Protein AF-A0AAW2DMD0-F1 (afdb_monomer)

Foldseek 3Di:
DDDDDDDDPCPPPDPCLCCQFPVLADDDPPPPPPPPPPPDPPPPPDDDDPDDDLVVVVLFDPDDDLGRFQLVQLVVLQSVVQNVCCVVPVDRFAFDSLLCLAPLPPQANRRNYGHSVSSVVVCVVLQHTAGCVLPPDPSDHDHNDNVRGNPDGPD

Sequence (155 aa):
MGERVGVNKFVDLTTEEFLASYTRYKISTQRSSLNATRFRYEALSEEVPATMDWKEREAVTDVKQQGTRGACWAFSAVAAIEEIIQIKTGNLISLSEQQLVDCSLNGNIGCKGGSMYNAYAYIKQNKGLATEETYPNQEIDGTCDQQKGLLFQLR

pLDDT: mean 84.77, std 14.01, range [47.78, 97.12]

Solvent-accessible surface area (backbone atoms only — not comparable to full-atom values): 9312 Å² total; per-residue (Å²): 139,80,90,82,89,77,93,57,101,60,74,89,50,52,73,66,56,43,44,69,29,57,57,36,69,54,81,69,83,66,77,68,83,64,86,62,76,70,90,70,72,88,76,70,84,63,88,77,69,98,70,87,61,56,60,86,66,60,31,56,77,82,91,80,81,52,62,68,26,14,34,58,33,33,50,55,38,43,53,57,51,31,24,52,41,13,75,75,71,74,52,71,55,67,54,27,38,35,54,42,38,33,55,31,58,76,82,25,52,27,40,75,12,34,46,39,68,4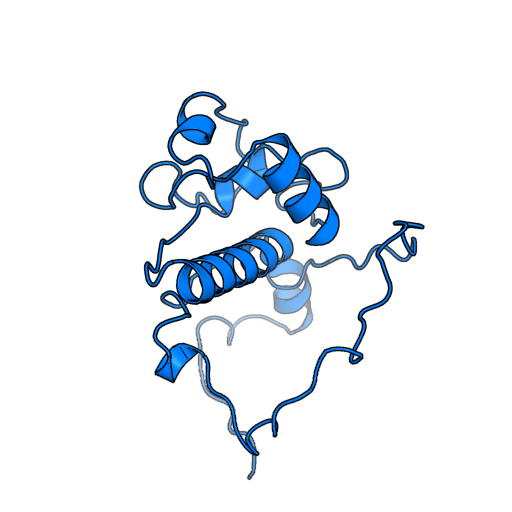1,43,52,53,38,32,62,74,62,38,32,53,18,35,29,88,73,36,56,75,74,63,62,74,61,76,60,58,67,79,52,41,63,76,33,63,71,124

Nearest PDB structures (foldseek):
  1s4v-assembly1_A  TM=9.901E-01  e=1.175E-11  Ricinus communis
  5i4h-assembly1_A  TM=9.808E-01  e=1.850E-11  Homo sapiens
  2fo5-assembly4_D  TM=9.925E-01  e=3.429E-10  Hordeum vulgare
  7pck-assembly2_B  TM=8.674E-01  e=1.382E-10  Homo sapiens
  2o6x-assembly1_A-2  TM=8.618E-01  e=1.792E-10  Fasciola hepatica

Organism: NCBI:txid425828

Secondary structure (DSSP, 8-state):
--------TTTTS-HHHHHHHH------SS----------GGG--SPPPS---STTTT--PPPP--TTSS-HHHHHHHHHHHHHHHHHHS----B-HHHHHHH-TTT--GGG---HHHHHHHHHHHTS--BTTTS---SS-----TTGGGS----

Structure (mmCIF, N/CA/C/O backbone):
data_AF-A0AAW2DMD0-F1
#
_entry.id   AF-A0AAW2DMD0-F1
#
loop_
_atom_site.group_PDB
_atom_site.id
_atom_site.type_symbol
_atom_site.label_atom_id
_atom_site.label_alt_id
_atom_site.label_comp_id
_atom_site.label_asym_id
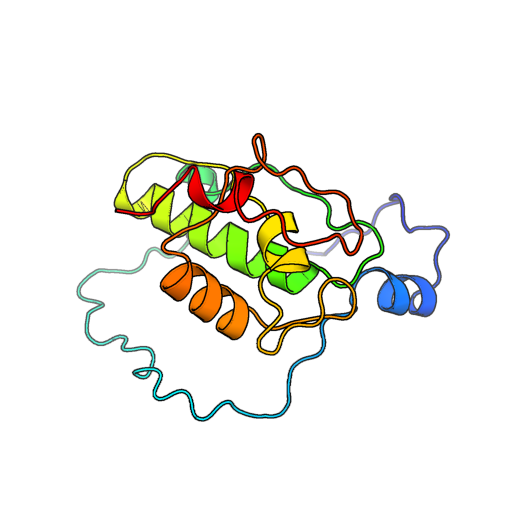_atom_site.label_entity_id
_atom_site.label_seq_id
_atom_site.pdbx_PDB_ins_code
_atom_site.Cartn_x
_atom_site.Cartn_y
_atom_site.Cartn_z
_atom_site.occupancy
_atom_site.B_iso_or_equiv
_atom_site.auth_seq_id
_atom_site.auth_comp_id
_atom_site.auth_asym_id
_atom_site.auth_atom_id
_atom_site.pdbx_PDB_model_num
ATOM 1 N N . MET A 1 1 ? -9.419 -30.536 -9.153 1.00 51.00 1 MET A N 1
ATOM 2 C CA . MET A 1 1 ? -9.546 -29.254 -9.878 1.00 51.00 1 MET A CA 1
ATOM 3 C C . MET A 1 1 ? -8.293 -29.080 -10.709 1.00 51.00 1 MET A C 1
ATOM 5 O O . MET A 1 1 ? -7.217 -29.271 -10.163 1.00 51.00 1 MET A O 1
ATOM 9 N N . GLY A 1 2 ? -8.431 -28.834 -12.010 1.00 75.81 2 GLY A N 1
ATOM 10 C CA . GLY A 1 2 ? -7.304 -28.493 -12.878 1.00 75.81 2 GLY A CA 1
ATOM 11 C C . GLY A 1 2 ? -7.256 -26.983 -13.066 1.00 75.81 2 GLY A C 1
ATOM 12 O O . GLY A 1 2 ? -8.306 -26.356 -13.212 1.00 75.81 2 GLY A O 1
ATOM 13 N N . GLU A 1 3 ? -6.061 -26.410 -13.036 1.00 86.31 3 GLU A N 1
ATOM 14 C CA . GLU A 1 3 ? -5.847 -25.003 -13.364 1.00 86.31 3 GLU A CA 1
ATOM 15 C C . GLU A 1 3 ? -6.083 -24.777 -14.867 1.00 86.31 3 GLU A C 1
ATOM 17 O O . GLU A 1 3 ? -5.819 -25.657 -15.692 1.00 86.31 3 GLU A O 1
ATOM 22 N N . ARG A 1 4 ? -6.617 -23.607 -15.235 1.00 87.06 4 ARG A N 1
ATOM 23 C CA . ARG A 1 4 ? -6.800 -23.186 -16.632 1.00 87.06 4 ARG A CA 1
ATOM 24 C C . ARG A 1 4 ? -6.015 -21.904 -16.867 1.00 87.06 4 ARG A C 1
ATOM 26 O O . ARG A 1 4 ? -6.125 -20.969 -16.081 1.00 87.06 4 ARG A O 1
ATOM 33 N N . VAL A 1 5 ? -5.267 -21.860 -17.963 1.00 90.00 5 VAL A N 1
ATOM 34 C CA . VAL A 1 5 ? -4.559 -20.659 -18.426 1.00 90.00 5 VAL A CA 1
ATOM 35 C C . VAL A 1 5 ? -5.397 -19.928 -19.474 1.00 90.00 5 VAL A C 1
ATOM 37 O O . VAL A 1 5 ? -6.192 -20.549 -20.181 1.00 90.00 5 VAL A O 1
ATOM 40 N N . GLY A 1 6 ? -5.239 -18.609 -19.573 1.00 91.38 6 GLY A N 1
ATOM 41 C CA . GLY A 1 6 ? -5.988 -17.773 -20.508 1.00 91.38 6 GLY A CA 1
ATOM 42 C C . GLY A 1 6 ? -5.168 -16.587 -21.001 1.00 91.38 6 GLY A C 1
ATOM 43 O O . GLY A 1 6 ? -4.211 -16.166 -20.349 1.00 91.38 6 GLY A O 1
ATOM 44 N N . VAL A 1 7 ? -5.558 -16.058 -22.162 1.00 95.00 7 VAL A N 1
ATOM 45 C CA . VAL A 1 7 ? -4.934 -14.877 -22.768 1.00 95.00 7 VAL A CA 1
ATOM 46 C C . VAL A 1 7 ? -5.194 -13.657 -21.880 1.00 95.00 7 VAL A C 1
ATOM 48 O O . VAL A 1 7 ? -6.334 -13.395 -21.502 1.00 95.00 7 VAL A O 1
ATOM 51 N N . ASN A 1 8 ? -4.143 -12.917 -21.537 1.00 92.94 8 ASN A N 1
ATOM 52 C CA . ASN A 1 8 ? -4.195 -11.719 -20.698 1.00 92.94 8 ASN A CA 1
ATOM 53 C C . ASN A 1 8 ? -3.179 -10.664 -21.184 1.00 92.94 8 ASN A C 1
ATOM 55 O O . ASN A 1 8 ? -2.538 -10.846 -22.212 1.00 92.94 8 ASN A O 1
ATOM 59 N N . LYS A 1 9 ? -3.019 -9.559 -20.447 1.00 92.06 9 LYS A N 1
ATOM 60 C CA . LYS A 1 9 ? -2.136 -8.436 -20.819 1.00 92.06 9 LYS A CA 1
ATOM 61 C C . LYS A 1 9 ? -0.624 -8.736 -20.813 1.00 92.06 9 LYS A C 1
ATOM 63 O O . LYS A 1 9 ? 0.151 -7.815 -21.018 1.00 92.06 9 LYS A O 1
ATOM 68 N N . PHE A 1 10 ? -0.219 -9.966 -20.506 1.00 93.06 10 PHE A N 1
ATOM 69 C CA . PHE A 1 10 ? 1.179 -10.395 -20.408 1.00 93.06 10 PHE A CA 1
ATOM 70 C C . PHE A 1 10 ? 1.552 -11.464 -21.446 1.00 93.06 10 PHE A C 1
ATOM 72 O O . PHE A 1 10 ? 2.627 -12.044 -21.358 1.00 93.06 10 PHE A O 1
ATOM 79 N N . VAL A 1 11 ? 0.658 -11.793 -22.386 1.00 93.25 11 VAL A N 1
ATOM 80 C CA . VAL A 1 11 ? 0.857 -12.905 -23.343 1.00 93.25 11 VAL A CA 1
ATOM 81 C C . VAL A 1 11 ? 1.961 -12.667 -24.364 1.00 93.25 11 VAL A C 1
ATOM 83 O O . VAL A 1 11 ? 2.405 -13.611 -25.011 1.00 93.25 11 VAL A O 1
ATOM 86 N N . ASP A 1 12 ? 2.361 -11.415 -24.536 1.00 93.81 12 ASP A N 1
ATOM 87 C CA . ASP A 1 12 ? 3.449 -10.975 -25.397 1.00 93.81 12 ASP A CA 1
ATOM 88 C C . ASP A 1 12 ? 4.802 -10.933 -24.675 1.00 93.81 12 ASP A C 1
ATOM 90 O O . ASP A 1 12 ? 5.821 -10.753 -25.336 1.00 93.81 12 ASP A O 1
ATOM 94 N N . LEU A 1 13 ? 4.825 -11.132 -23.353 1.00 92.56 13 LEU A N 1
ATOM 95 C CA . LEU A 1 13 ? 6.046 -11.129 -22.554 1.00 92.56 13 LEU A CA 1
ATOM 96 C C . LEU A 1 13 ? 6.626 -12.534 -22.428 1.00 92.56 13 LEU A C 1
ATOM 98 O O . LEU A 1 13 ? 5.908 -13.507 -22.174 1.00 92.56 13 LEU A O 1
ATOM 102 N N . THR A 1 14 ? 7.952 -12.638 -22.501 1.00 93.94 14 THR A N 1
ATOM 103 C CA . THR A 1 14 ? 8.627 -13.855 -22.042 1.00 93.94 14 THR A CA 1
ATOM 104 C C . THR A 1 14 ? 8.521 -13.982 -20.522 1.00 93.94 14 THR A C 1
ATOM 106 O O . THR A 1 14 ? 8.297 -13.009 -19.793 1.00 93.94 14 THR A O 1
ATOM 109 N N . THR A 1 15 ? 8.727 -15.195 -20.007 1.00 90.62 15 THR A N 1
ATOM 110 C CA . THR A 1 15 ? 8.788 -15.439 -18.559 1.00 90.62 15 THR A CA 1
ATOM 111 C C . THR A 1 15 ? 9.821 -14.532 -17.886 1.00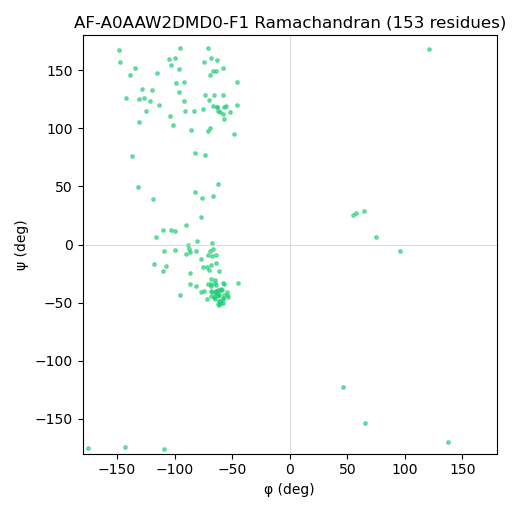 90.62 15 THR A C 1
ATOM 113 O O . THR A 1 15 ? 9.569 -13.982 -16.816 1.00 90.62 15 THR A O 1
ATOM 116 N N . GLU A 1 16 ? 10.977 -14.333 -18.517 1.00 89.94 16 GLU A N 1
ATOM 117 C CA . GLU A 1 16 ? 12.053 -13.485 -18.013 1.00 89.94 16 GLU A CA 1
ATOM 118 C C . GLU A 1 16 ? 11.635 -12.013 -17.960 1.00 89.94 16 GLU A C 1
ATOM 120 O O . GLU A 1 16 ? 11.861 -11.357 -16.943 1.00 89.94 16 GLU A O 1
ATOM 125 N N . GLU A 1 17 ? 10.992 -11.498 -19.011 1.00 89.75 17 GLU A N 1
ATOM 126 C CA . GLU A 1 17 ? 10.480 -10.123 -19.054 1.00 89.75 17 GLU A CA 1
ATOM 127 C C . GLU A 1 17 ? 9.411 -9.887 -17.985 1.00 89.75 17 GLU A C 1
ATOM 129 O O . GLU A 1 17 ? 9.440 -8.865 -17.284 1.00 89.75 17 GLU A O 1
ATOM 134 N N . PHE A 1 18 ? 8.507 -10.855 -17.812 1.00 90.25 18 PHE A N 1
ATOM 135 C CA . PHE A 1 18 ? 7.465 -10.806 -16.796 1.00 90.25 18 PHE A CA 1
ATOM 136 C C . PHE A 1 18 ? 8.061 -10.782 -15.386 1.00 90.25 18 PHE A C 1
ATOM 138 O O . PHE A 1 18 ? 7.749 -9.888 -14.596 1.00 90.25 18 PHE A O 1
ATOM 145 N N . LEU A 1 19 ? 8.967 -11.712 -15.071 1.00 86.62 19 LEU A N 1
ATOM 146 C CA . LEU A 1 19 ? 9.600 -11.784 -13.753 1.00 86.62 19 LEU A CA 1
ATOM 147 C C . LEU A 1 19 ? 10.447 -10.538 -13.464 1.00 86.62 19 LEU A C 1
ATOM 149 O O . LEU A 1 19 ? 10.398 -9.970 -12.367 1.00 86.62 19 LEU A O 1
ATOM 153 N N . ALA A 1 20 ? 11.196 -10.065 -14.463 1.00 82.31 20 ALA A N 1
ATOM 154 C CA . ALA A 1 20 ? 12.025 -8.876 -14.334 1.00 82.31 20 ALA A CA 1
ATOM 155 C C . ALA A 1 20 ? 11.194 -7.611 -14.106 1.00 82.31 20 ALA A C 1
ATOM 157 O O . ALA A 1 20 ? 11.681 -6.705 -13.429 1.00 82.31 20 ALA A O 1
ATOM 158 N N . SER A 1 21 ? 9.969 -7.542 -14.637 1.00 81.69 21 SER A N 1
ATOM 159 C CA . SER A 1 21 ? 9.123 -6.346 -14.588 1.00 81.69 21 SER A CA 1
ATOM 160 C C . SER A 1 21 ? 8.126 -6.353 -13.430 1.00 81.69 21 SER A C 1
ATOM 162 O O . SER A 1 21 ? 8.011 -5.348 -12.732 1.00 81.69 21 SER A O 1
ATOM 164 N N . TYR A 1 22 ? 7.461 -7.477 -13.165 1.00 84.25 22 TYR A N 1
ATOM 165 C CA . TYR A 1 22 ? 6.299 -7.543 -12.271 1.00 84.25 22 TYR A CA 1
ATOM 166 C C . TYR A 1 22 ? 6.574 -8.225 -10.923 1.00 84.25 22 TYR A C 1
ATOM 168 O O . TYR A 1 22 ? 5.846 -7.979 -9.964 1.00 84.25 22 TYR A O 1
ATOM 176 N N . THR A 1 23 ? 7.650 -9.013 -10.785 1.00 78.88 23 THR A N 1
ATOM 177 C CA . THR A 1 23 ? 7.906 -9.822 -9.573 1.00 78.88 23 THR A CA 1
ATOM 178 C C . THR A 1 23 ? 9.212 -9.458 -8.858 1.00 78.88 23 THR A C 1
ATOM 180 O O . THR A 1 23 ? 9.923 -10.324 -8.351 1.00 78.88 23 THR A O 1
ATOM 183 N N . ARG A 1 24 ? 9.558 -8.166 -8.783 1.00 69.88 24 ARG A N 1
ATOM 184 C CA . ARG A 1 24 ? 10.849 -7.687 -8.233 1.00 69.88 24 ARG A CA 1
ATOM 185 C C . ARG A 1 24 ? 10.950 -7.701 -6.695 1.00 69.88 24 ARG A C 1
ATOM 187 O O . ARG A 1 24 ? 11.738 -6.941 -6.128 1.00 69.88 24 ARG A O 1
ATOM 194 N N . TYR A 1 25 ? 10.168 -8.529 -6.004 1.00 67.62 25 TYR A N 1
ATOM 195 C CA . TYR A 1 25 ? 10.285 -8.680 -4.554 1.00 67.62 25 TYR A CA 1
ATOM 196 C C . TYR A 1 25 ? 11.625 -9.333 -4.209 1.00 67.62 25 TYR A C 1
ATOM 198 O O . TYR A 1 25 ? 11.904 -10.461 -4.610 1.00 67.62 25 TYR A O 1
ATOM 206 N N . LYS A 1 26 ? 12.466 -8.631 -3.449 1.00 63.16 26 LYS A N 1
ATOM 207 C CA . LYS A 1 26 ? 13.712 -9.189 -2.925 1.00 63.16 26 LYS A CA 1
ATOM 208 C C . LYS A 1 26 ? 13.492 -9.553 -1.466 1.00 63.16 26 LYS A C 1
ATOM 210 O O . LYS A 1 26 ? 13.498 -8.674 -0.608 1.00 63.16 26 LYS A O 1
ATOM 215 N N . ILE A 1 27 ? 13.319 -10.847 -1.190 1.00 59.12 27 ILE A N 1
ATOM 216 C CA . ILE A 1 27 ? 13.380 -11.366 0.179 1.00 59.12 27 ILE A CA 1
ATOM 217 C C . ILE A 1 27 ? 14.755 -10.998 0.732 1.00 59.12 27 ILE A C 1
ATOM 219 O O . ILE A 1 27 ? 15.780 -11.504 0.271 1.00 59.12 27 ILE A O 1
ATOM 223 N N . SER A 1 28 ? 14.782 -10.101 1.715 1.00 56.34 28 SER A N 1
ATOM 224 C CA . SER A 1 28 ? 15.979 -9.888 2.516 1.00 56.34 28 SER A CA 1
ATOM 225 C C . SER A 1 28 ? 16.308 -11.204 3.221 1.00 56.34 28 SER A C 1
ATOM 227 O O . SER A 1 28 ? 15.550 -11.674 4.066 1.00 56.34 28 SER A O 1
ATOM 229 N N . THR A 1 29 ? 17.440 -11.817 2.872 1.00 51.50 29 THR A N 1
ATOM 230 C CA . THR A 1 29 ? 17.980 -12.995 3.573 1.00 51.50 29 THR A CA 1
ATOM 231 C C . THR A 1 29 ? 18.453 -12.658 4.984 1.00 51.50 29 THR A C 1
ATOM 233 O O . THR A 1 29 ? 18.727 -13.561 5.778 1.00 51.50 29 THR A O 1
ATOM 236 N N . GLN A 1 30 ? 18.511 -11.370 5.336 1.00 51.69 30 GLN A N 1
ATOM 237 C CA . GLN A 1 30 ? 18.641 -10.973 6.722 1.00 51.69 30 GLN A CA 1
ATOM 238 C C . GLN A 1 30 ? 17.311 -11.275 7.402 1.00 51.69 30 GLN A C 1
ATOM 240 O O . GLN A 1 30 ? 16.371 -10.482 7.338 1.00 51.69 30 GLN A O 1
ATOM 245 N N . ARG A 1 31 ? 17.247 -12.434 8.073 1.00 48.94 31 ARG A N 1
ATOM 246 C CA . ARG A 1 31 ? 16.370 -12.626 9.229 1.00 48.94 31 ARG A CA 1
ATOM 247 C C . ARG A 1 31 ? 16.611 -11.428 10.127 1.00 48.94 31 ARG A C 1
ATOM 249 O O . ARG A 1 31 ? 17.573 -11.404 10.891 1.00 48.94 31 ARG A O 1
ATOM 256 N N . SER A 1 32 ? 15.776 -10.409 9.988 1.00 51.56 32 SER A N 1
ATOM 257 C CA . SER A 1 32 ? 15.781 -9.303 10.911 1.00 51.56 32 SER A CA 1
ATOM 258 C C . SER A 1 32 ? 15.548 -9.943 12.269 1.00 51.56 32 SER A C 1
ATOM 260 O O . SER A 1 32 ? 14.519 -10.594 12.473 1.00 51.56 32 SER A O 1
ATOM 262 N N . SER A 1 33 ? 16.505 -9.794 13.178 1.00 52.41 33 SER A N 1
ATOM 263 C CA . SER A 1 33 ? 16.358 -10.101 14.597 1.00 52.41 33 SER A CA 1
ATOM 264 C C . SER A 1 33 ? 15.362 -9.133 15.243 1.00 52.41 33 SER A C 1
ATOM 266 O O . SER A 1 33 ? 15.603 -8.593 16.321 1.00 52.41 33 SER A O 1
ATOM 268 N N . LEU A 1 34 ? 14.255 -8.846 14.554 1.00 55.09 34 LEU A N 1
ATOM 269 C CA . LEU A 1 34 ? 13.092 -8.257 15.161 1.00 55.09 34 LEU A CA 1
ATOM 270 C C . LEU A 1 34 ? 12.757 -9.218 16.289 1.00 55.09 34 LEU A C 1
ATOM 272 O O . LEU A 1 34 ? 12.498 -10.399 16.048 1.00 55.09 34 LEU A O 1
ATOM 276 N N . ASN A 1 35 ? 12.784 -8.706 17.515 1.00 55.53 35 ASN A N 1
ATOM 277 C CA . ASN A 1 35 ? 12.125 -9.300 18.671 1.00 55.53 35 ASN A CA 1
ATOM 278 C C . ASN A 1 35 ? 10.603 -9.321 18.420 1.00 55.53 35 ASN A C 1
ATOM 280 O O . ASN A 1 35 ? 9.818 -8.801 19.206 1.00 55.53 35 ASN A O 1
ATOM 284 N N . ALA A 1 36 ? 10.179 -9.857 17.275 1.00 59.09 36 ALA A N 1
ATOM 285 C CA . ALA A 1 36 ? 8.815 -10.206 17.002 1.00 59.09 36 ALA A CA 1
ATOM 286 C C . ALA A 1 36 ? 8.493 -11.277 18.031 1.00 59.09 36 ALA A C 1
ATOM 288 O O . ALA A 1 36 ? 9.101 -12.353 18.050 1.00 59.09 36 ALA A O 1
ATOM 289 N N . THR A 1 37 ? 7.568 -10.958 18.931 1.00 62.75 37 THR A N 1
ATOM 290 C CA . THR A 1 37 ? 6.879 -11.985 19.698 1.00 62.75 37 THR A CA 1
ATOM 291 C C . THR A 1 37 ? 6.479 -13.060 18.702 1.00 62.75 37 THR A C 1
ATOM 293 O O . THR A 1 37 ? 5.805 -12.749 17.717 1.00 62.75 37 THR A O 1
ATOM 296 N N . ARG A 1 38 ? 6.972 -14.292 18.900 1.00 66.00 38 ARG A N 1
ATOM 297 C CA . ARG A 1 38 ? 6.585 -15.425 18.053 1.00 66.00 38 ARG A CA 1
ATOM 298 C C . ARG A 1 38 ? 5.071 -15.390 17.891 1.00 66.00 38 ARG A C 1
ATOM 300 O O . ARG A 1 38 ? 4.371 -15.086 18.855 1.00 66.00 38 ARG A O 1
ATOM 307 N N . PHE A 1 39 ? 4.594 -15.674 16.685 1.00 68.56 39 PHE A N 1
ATOM 308 C CA . PHE A 1 39 ? 3.172 -15.873 16.459 1.00 68.56 39 PHE A CA 1
ATOM 309 C C . PHE A 1 39 ? 2.678 -16.915 17.473 1.00 68.56 39 PHE A C 1
ATOM 311 O O . PHE A 1 39 ? 3.177 -18.042 17.494 1.00 68.56 39 PHE A O 1
ATOM 318 N N . ARG A 1 40 ? 1.805 -16.497 18.393 1.00 61.81 40 ARG A N 1
ATOM 319 C CA . ARG A 1 40 ? 1.323 -17.326 19.499 1.00 61.81 40 ARG A CA 1
ATOM 320 C C . ARG A 1 40 ? -0.086 -17.779 19.158 1.00 61.81 40 ARG A C 1
ATOM 322 O O . ARG A 1 40 ? -1.018 -16.986 19.194 1.00 61.81 40 ARG A O 1
ATOM 329 N N . TYR A 1 41 ? -0.224 -19.073 18.886 1.00 63.69 41 TYR A N 1
ATOM 330 C CA . TYR A 1 41 ? -1.512 -19.770 18.784 1.00 63.69 41 TYR A CA 1
ATOM 331 C C . TYR A 1 41 ? -2.258 -19.853 20.129 1.00 63.69 41 TYR A C 1
ATOM 333 O O . TYR A 1 41 ? -3.371 -20.357 20.190 1.00 63.69 41 TYR A O 1
ATOM 341 N N . GLU A 1 42 ? -1.646 -19.371 21.214 1.00 58.59 42 GLU A N 1
ATOM 342 C CA . GLU A 1 42 ? -2.067 -19.559 22.610 1.00 58.59 42 GLU A CA 1
ATOM 343 C C . GLU A 1 42 ? -3.428 -18.922 22.955 1.00 58.59 42 GLU A C 1
ATOM 345 O O . GLU A 1 42 ? -3.961 -19.196 24.025 1.00 58.59 42 GLU A O 1
ATOM 350 N N . ALA A 1 43 ? -4.005 -18.119 22.055 1.00 58.94 43 ALA A N 1
ATOM 351 C CA . ALA A 1 43 ? -5.343 -17.536 22.188 1.00 58.94 43 ALA A CA 1
ATOM 352 C C . ALA A 1 43 ? -6.384 -18.126 21.212 1.00 58.94 43 ALA A C 1
ATOM 354 O O . ALA A 1 43 ? -7.469 -17.566 21.077 1.00 58.94 43 ALA A O 1
ATOM 355 N N . LEU A 1 44 ? -6.090 -19.240 20.528 1.00 64.56 44 LEU A N 1
ATOM 356 C CA . LEU A 1 44 ? -7.103 -19.997 19.784 1.00 64.56 44 LEU A CA 1
ATOM 357 C C . LEU A 1 44 ? -8.004 -20.750 20.774 1.00 64.56 44 LEU A C 1
ATOM 359 O O . LEU A 1 44 ? -7.838 -21.946 20.999 1.00 64.56 44 LEU A O 1
ATOM 363 N N . SER A 1 45 ? -8.932 -20.038 21.410 1.00 61.22 45 SER A N 1
ATOM 364 C CA . SER A 1 45 ? -9.993 -20.650 22.220 1.00 61.22 45 SER A CA 1
ATOM 365 C C . SER A 1 45 ? -11.218 -21.043 21.394 1.00 61.22 45 SER A C 1
ATOM 367 O O . SER A 1 45 ? -12.139 -21.643 21.938 1.00 61.22 45 SER A O 1
ATOM 369 N N . GLU A 1 46 ? -11.247 -20.687 20.108 1.00 69.94 46 GLU A N 1
ATOM 370 C CA . GLU A 1 46 ? -12.394 -20.881 19.221 1.00 69.94 46 GLU A CA 1
ATOM 371 C C . GLU A 1 46 ? -12.081 -21.852 18.081 1.00 69.94 46 GLU A C 1
ATOM 373 O O . GLU A 1 46 ? -10.952 -21.923 17.584 1.00 69.94 46 GLU A O 1
ATOM 378 N N . GLU A 1 47 ? -13.103 -22.600 17.663 1.00 81.00 47 GLU A N 1
ATOM 379 C CA . GLU A 1 47 ? -13.036 -23.467 16.492 1.00 81.00 47 GLU A CA 1
ATOM 380 C C . GLU A 1 47 ? -12.802 -22.621 15.234 1.00 81.00 47 GLU A C 1
ATOM 382 O O . GLU A 1 47 ? -13.607 -21.764 14.867 1.00 81.00 47 GLU A O 1
ATOM 387 N N . VAL A 1 48 ? -11.678 -22.863 14.560 1.00 83.56 48 VAL A N 1
ATOM 388 C CA . VAL A 1 48 ? -11.375 -22.229 13.275 1.00 83.56 48 VAL A CA 1
ATOM 389 C C . VAL A 1 48 ? -12.269 -22.871 12.209 1.00 83.56 48 VAL A C 1
ATOM 391 O O . VAL A 1 48 ? -12.287 -24.101 12.102 1.00 83.56 48 VAL A O 1
ATOM 394 N N . PRO A 1 49 ? -13.002 -22.085 11.402 1.00 87.94 49 PRO A N 1
ATOM 395 C CA . PRO A 1 49 ? -13.870 -22.646 10.378 1.00 87.94 49 PRO A CA 1
ATOM 396 C C . PRO A 1 49 ? -13.053 -23.402 9.324 1.00 87.94 49 PRO A C 1
ATOM 398 O O . PRO A 1 49 ? -11.923 -23.034 9.004 1.00 87.94 49 PRO A O 1
ATOM 401 N N . ALA A 1 50 ? -13.656 -24.437 8.735 1.00 91.00 50 ALA A N 1
ATOM 402 C CA . ALA A 1 50 ? -13.021 -25.237 7.685 1.00 91.00 50 ALA A CA 1
ATOM 403 C C . ALA A 1 50 ? -12.670 -24.417 6.425 1.00 91.00 50 ALA A C 1
ATOM 405 O O . ALA A 1 50 ? -11.787 -24.802 5.660 1.00 91.00 50 ALA A O 1
ATOM 406 N N . THR A 1 51 ? -13.358 -23.293 6.213 1.00 93.12 51 THR A N 1
ATOM 407 C CA . THR A 1 51 ? -13.140 -22.360 5.105 1.00 93.12 51 THR A CA 1
ATOM 408 C C . THR A 1 51 ? -13.231 -20.920 5.598 1.00 93.12 51 THR A C 1
ATOM 410 O O . THR A 1 51 ? -14.044 -20.608 6.468 1.00 93.12 51 THR A O 1
ATOM 413 N N . MET A 1 52 ? -12.429 -20.034 5.012 1.00 90.94 52 MET A N 1
ATOM 414 C CA . MET A 1 52 ? -12.450 -18.599 5.290 1.00 90.94 52 MET A CA 1
ATOM 415 C C . MET A 1 52 ? -12.221 -17.824 3.991 1.00 90.94 52 MET A C 1
ATOM 417 O O . MET A 1 52 ? -11.215 -18.054 3.322 1.00 90.94 52 MET A O 1
ATOM 421 N N . ASP A 1 53 ? -13.120 -16.895 3.666 1.00 93.88 53 ASP A N 1
ATOM 422 C CA . ASP A 1 53 ? -12.921 -15.874 2.633 1.00 93.88 53 ASP A CA 1
ATOM 423 C C . ASP A 1 53 ? -13.151 -14.490 3.259 1.00 93.88 53 ASP A C 1
ATOM 425 O O . ASP A 1 53 ? -14.250 -14.163 3.710 1.00 93.88 53 ASP A O 1
ATOM 429 N N . TRP A 1 54 ? -12.100 -13.672 3.325 1.00 93.62 54 TRP A N 1
ATOM 430 C CA . TRP A 1 54 ? -12.177 -12.318 3.880 1.00 93.62 54 TRP A CA 1
ATOM 431 C C . TRP A 1 54 ? -12.931 -11.339 2.975 1.00 93.62 54 TRP A C 1
ATOM 433 O O . TRP A 1 54 ? -13.438 -10.331 3.467 1.00 93.62 54 TRP A O 1
ATOM 443 N N . LYS A 1 55 ? -13.084 -11.643 1.678 1.00 93.12 55 LYS A N 1
ATOM 444 C CA . LYS A 1 55 ? -13.924 -10.844 0.773 1.00 93.12 55 LYS A CA 1
ATOM 445 C C . LYS A 1 55 ? -15.398 -10.974 1.132 1.00 93.12 55 LYS A C 1
ATOM 447 O O . LYS A 1 55 ? -16.104 -9.975 1.141 1.00 93.12 55 LYS A O 1
ATOM 452 N N . GLU A 1 56 ? -15.851 -12.181 1.485 1.00 93.44 56 GLU A N 1
ATOM 453 C CA . GLU A 1 56 ? -17.226 -12.416 1.962 1.00 93.44 56 GLU A CA 1
ATOM 454 C C . GLU A 1 56 ? -17.512 -11.699 3.292 1.00 93.44 56 GLU A C 1
ATOM 456 O O . GLU A 1 56 ? -18.665 -11.522 3.672 1.00 93.44 56 GLU A O 1
ATOM 461 N N . ARG A 1 57 ? -16.457 -11.261 3.990 1.00 91.31 57 ARG A N 1
ATOM 462 C CA . ARG A 1 57 ? -16.515 -10.459 5.217 1.00 91.31 57 ARG A CA 1
ATOM 463 C C . ARG A 1 57 ? -16.289 -8.964 4.978 1.00 91.31 57 ARG A C 1
ATOM 465 O O . ARG A 1 57 ? -16.059 -8.236 5.941 1.00 91.31 57 ARG A O 1
ATOM 472 N N . GLU A 1 58 ? -16.311 -8.521 3.721 1.00 93.19 58 GLU A N 1
ATOM 473 C CA . GLU A 1 58 ? -16.126 -7.118 3.323 1.00 93.19 58 GLU A CA 1
ATOM 474 C C . GLU A 1 58 ? -14.792 -6.516 3.812 1.00 93.19 58 GLU A C 1
ATOM 476 O O . GLU A 1 58 ? -14.685 -5.313 4.025 1.00 93.19 58 GLU A O 1
ATOM 481 N N . ALA A 1 59 ? -13.763 -7.352 4.008 1.00 94.31 59 ALA A N 1
ATOM 482 C CA . ALA A 1 59 ? -12.459 -6.951 4.553 1.00 94.31 59 ALA A CA 1
ATOM 483 C C . ALA A 1 59 ? -11.355 -6.824 3.503 1.00 94.31 59 ALA A C 1
ATOM 485 O O . ALA A 1 59 ? -10.181 -6.716 3.843 1.00 94.31 59 ALA A O 1
ATOM 486 N N . VAL A 1 60 ? -11.723 -6.824 2.225 1.00 95.69 60 VAL A N 1
ATOM 487 C CA . VAL A 1 60 ? -10.783 -6.770 1.107 1.00 95.69 60 VAL A CA 1
ATOM 488 C C . VAL A 1 60 ? -11.241 -5.685 0.144 1.00 95.69 60 VAL A C 1
ATOM 490 O O . VAL A 1 60 ? -12.390 -5.691 -0.295 1.00 95.69 60 VAL A O 1
ATOM 493 N N . THR A 1 61 ? -10.343 -4.752 -0.162 1.00 94.94 61 THR A N 1
ATOM 494 C CA . THR A 1 61 ? -10.555 -3.698 -1.160 1.00 94.94 61 THR A CA 1
ATOM 495 C C . THR A 1 61 ? -10.547 -4.263 -2.583 1.00 94.94 61 THR A C 1
ATOM 497 O O . THR A 1 61 ? -10.192 -5.422 -2.820 1.00 94.94 61 THR A O 1
ATOM 500 N N . ASP A 1 62 ? -10.953 -3.446 -3.556 1.00 95.12 62 ASP A N 1
ATOM 501 C CA . ASP A 1 62 ? -10.873 -3.822 -4.966 1.00 95.12 62 ASP A CA 1
ATOM 502 C C . ASP A 1 62 ? -9.434 -4.153 -5.391 1.00 95.12 62 ASP A C 1
ATOM 504 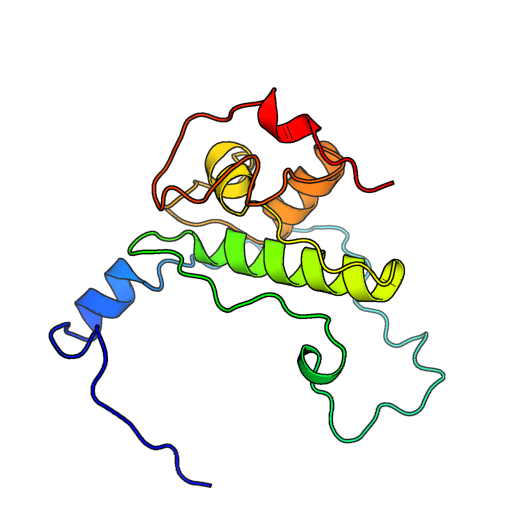O O . ASP A 1 62 ? -8.452 -3.628 -4.864 1.00 95.12 62 ASP A O 1
ATOM 508 N N . VAL A 1 63 ? -9.300 -5.020 -6.398 1.00 94.75 63 VAL A N 1
ATOM 509 C CA . VAL A 1 63 ? -7.988 -5.419 -6.924 1.00 94.75 63 VAL A CA 1
ATOM 510 C C . VAL A 1 63 ? -7.263 -4.208 -7.518 1.00 94.75 63 VAL A C 1
ATOM 512 O O . VAL A 1 63 ? -7.700 -3.633 -8.516 1.00 94.75 63 VAL A O 1
ATOM 515 N N . LYS A 1 64 ? -6.102 -3.874 -6.946 1.00 93.62 64 LYS A N 1
ATOM 516 C CA . LYS A 1 64 ? -5.225 -2.789 -7.410 1.00 93.62 64 LYS A CA 1
ATOM 517 C C . LYS A 1 64 ? -4.107 -3.295 -8.337 1.00 93.62 64 LYS A C 1
ATOM 519 O O . LYS A 1 64 ? -3.880 -4.499 -8.477 1.00 93.62 64 LYS A O 1
ATOM 524 N N . GLN A 1 65 ? -3.388 -2.374 -8.985 1.00 89.94 65 GLN A N 1
ATOM 525 C CA . GLN A 1 65 ? -2.286 -2.688 -9.904 1.00 89.94 65 GLN A CA 1
ATOM 526 C C . GLN A 1 65 ? -1.003 -1.945 -9.514 1.00 89.94 65 GLN A C 1
ATOM 528 O O . GLN A 1 65 ? -0.985 -0.725 -9.434 1.00 89.94 65 GLN A O 1
ATOM 533 N N . GLN A 1 66 ? 0.095 -2.687 -9.336 1.00 85.69 66 GLN A N 1
ATOM 534 C CA . GLN A 1 66 ? 1.409 -2.117 -8.991 1.00 85.69 66 GLN A CA 1
ATOM 535 C C . GLN A 1 66 ? 2.195 -1.549 -10.191 1.00 85.69 66 GLN A C 1
ATOM 537 O O . GLN A 1 66 ? 3.309 -1.052 -10.020 1.00 85.69 66 GLN A O 1
ATOM 542 N N . GLY A 1 67 ? 1.683 -1.724 -11.413 1.00 84.88 67 GLY A N 1
ATOM 543 C CA . GLY A 1 67 ? 2.423 -1.442 -12.644 1.00 84.88 67 GLY A CA 1
ATOM 544 C C . GLY A 1 67 ? 3.634 -2.364 -12.858 1.00 84.88 67 GLY A C 1
ATOM 545 O O . GLY A 1 67 ? 3.681 -3.500 -12.386 1.00 84.88 67 GLY A O 1
ATOM 546 N N . THR A 1 68 ? 4.638 -1.880 -13.590 1.00 74.69 68 THR A N 1
ATOM 547 C CA . THR A 1 68 ? 5.891 -2.609 -13.902 1.00 74.69 68 THR A CA 1
ATOM 548 C C . THR A 1 68 ? 7.001 -2.376 -12.871 1.00 74.69 68 THR A C 1
ATOM 550 O O . THR A 1 68 ? 8.192 -2.601 -13.128 1.00 74.69 68 THR A O 1
ATOM 553 N N . ARG A 1 69 ? 6.639 -1.866 -11.693 1.00 82.06 69 ARG A N 1
ATOM 554 C CA . ARG A 1 69 ? 7.573 -1.536 -10.617 1.00 82.06 69 ARG A CA 1
ATOM 555 C C . ARG A 1 69 ? 7.545 -2.589 -9.522 1.00 82.06 69 ARG A C 1
ATOM 557 O O . ARG A 1 69 ? 6.547 -3.265 -9.300 1.00 82.06 69 ARG A O 1
ATOM 564 N N . GLY A 1 70 ? 8.648 -2.707 -8.790 1.00 85.88 70 GLY A N 1
ATOM 565 C CA . GLY A 1 70 ? 8.804 -3.609 -7.649 1.00 85.88 70 GLY A CA 1
ATOM 566 C C . GLY A 1 70 ? 8.117 -3.131 -6.372 1.00 85.88 70 GLY A C 1
ATOM 567 O O . GLY A 1 70 ? 8.701 -3.269 -5.302 1.00 85.88 70 GLY A O 1
ATOM 568 N N . ALA A 1 71 ? 6.911 -2.567 -6.468 1.00 91.50 71 ALA A N 1
ATOM 569 C CA . ALA A 1 71 ? 6.163 -2.013 -5.338 1.00 91.50 71 ALA A CA 1
ATOM 570 C C . ALA A 1 71 ? 5.267 -3.042 -4.619 1.00 91.50 71 ALA A C 1
ATOM 572 O O . ALA A 1 71 ? 4.637 -2.700 -3.629 1.00 91.50 71 ALA A O 1
ATOM 573 N N . CYS A 1 72 ? 5.230 -4.308 -5.060 1.00 92.50 72 CYS A N 1
ATOM 574 C CA . CYS A 1 72 ? 4.429 -5.393 -4.456 1.00 92.50 72 CYS A CA 1
ATOM 575 C C . CYS A 1 72 ? 4.483 -5.481 -2.915 1.00 92.50 72 CYS A C 1
ATOM 577 O O . CYS A 1 72 ? 3.491 -5.830 -2.280 1.00 92.50 72 CYS A O 1
ATOM 579 N N . TRP A 1 73 ? 5.620 -5.139 -2.302 1.00 93.31 73 TRP A N 1
ATOM 580 C CA . TRP A 1 73 ? 5.782 -5.104 -0.847 1.00 93.31 73 TRP A CA 1
ATOM 581 C C . TRP A 1 73 ? 4.880 -4.052 -0.179 1.00 93.31 73 TRP A C 1
ATOM 583 O O . TRP A 1 73 ? 4.385 -4.291 0.920 1.00 93.31 73 TRP A O 1
ATOM 593 N N . ALA A 1 74 ? 4.649 -2.911 -0.833 1.00 95.00 74 ALA A N 1
ATOM 594 C CA . ALA A 1 74 ? 3.773 -1.851 -0.350 1.00 95.00 74 ALA A CA 1
ATOM 595 C C . ALA A 1 74 ? 2.307 -2.283 -0.453 1.00 95.00 74 ALA A C 1
ATOM 597 O O . ALA A 1 74 ? 1.597 -2.207 0.543 1.00 95.00 74 ALA A O 1
ATOM 598 N N . PHE A 1 75 ? 1.901 -2.849 -1.597 1.00 95.94 75 PHE A N 1
ATOM 599 C CA . PHE A 1 75 ? 0.558 -3.415 -1.801 1.00 95.94 75 PHE A CA 1
ATOM 600 C C . PHE A 1 75 ? 0.238 -4.515 -0.787 1.00 95.94 75 PHE A C 1
ATOM 602 O O . PHE A 1 75 ? -0.820 -4.506 -0.166 1.00 95.94 75 PHE A O 1
ATOM 609 N N . SER A 1 76 ? 1.177 -5.438 -0.555 1.00 95.25 76 SER A N 1
ATOM 610 C CA . SER A 1 76 ? 0.997 -6.498 0.441 1.00 95.25 76 SER A CA 1
ATOM 611 C C . SER A 1 76 ? 0.871 -5.943 1.863 1.00 95.25 76 SER A C 1
ATOM 613 O O . SER A 1 76 ? 0.059 -6.443 2.640 1.00 95.25 76 SER A O 1
ATOM 615 N N . ALA A 1 77 ? 1.657 -4.922 2.214 1.00 95.94 77 ALA A N 1
ATOM 616 C CA . ALA A 1 77 ? 1.565 -4.294 3.526 1.00 95.94 77 ALA A CA 1
ATOM 617 C C . ALA A 1 77 ? 0.246 -3.530 3.704 1.00 95.94 77 ALA A C 1
ATOM 619 O O . ALA A 1 77 ? -0.386 -3.672 4.748 1.00 95.94 77 ALA A O 1
ATOM 620 N N . VAL A 1 78 ? -0.170 -2.756 2.698 1.00 97.00 78 VAL A N 1
ATOM 621 C CA . VAL A 1 78 ? -1.416 -1.983 2.713 1.00 97.00 78 VAL A CA 1
ATOM 622 C C . VAL A 1 78 ? -2.622 -2.902 2.836 1.00 97.00 78 VAL A C 1
ATOM 624 O O . VAL A 1 78 ? -3.365 -2.733 3.793 1.00 97.00 78 VAL A O 1
ATOM 627 N N . ALA A 1 79 ? -2.757 -3.927 1.990 1.00 97.12 79 ALA A N 1
ATOM 628 C CA . ALA A 1 79 ? -3.900 -4.843 2.035 1.00 97.12 79 ALA A CA 1
ATOM 629 C C . ALA A 1 79 ? -4.101 -5.471 3.429 1.00 97.12 79 ALA A C 1
ATOM 631 O O . ALA A 1 79 ? -5.209 -5.491 3.954 1.00 97.12 79 ALA A O 1
ATOM 632 N N . ALA A 1 80 ? -3.015 -5.903 4.081 1.00 96.19 80 ALA A N 1
ATOM 633 C CA . ALA A 1 80 ? -3.084 -6.452 5.436 1.00 96.19 80 ALA A CA 1
ATOM 634 C C . ALA A 1 80 ? -3.534 -5.418 6.490 1.00 96.19 80 ALA A C 1
ATOM 636 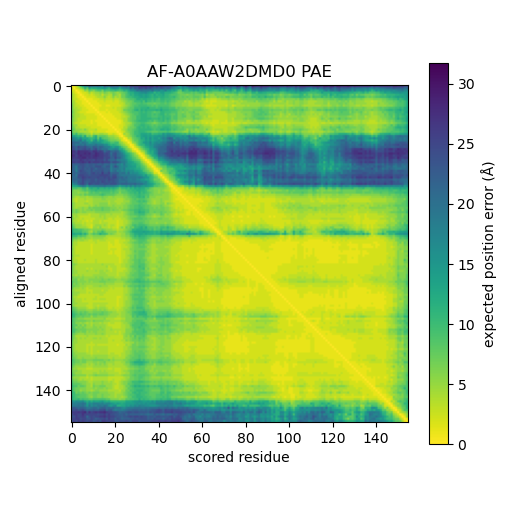O O . ALA A 1 80 ? -4.175 -5.772 7.481 1.00 96.19 80 ALA A O 1
ATOM 637 N N . ILE A 1 81 ? -3.173 -4.143 6.308 1.00 95.81 81 ILE A N 1
ATOM 638 C CA . ILE A 1 81 ? -3.579 -3.054 7.204 1.00 95.81 81 ILE A CA 1
ATOM 639 C C . ILE A 1 81 ? -5.034 -2.644 6.948 1.00 95.81 81 ILE A C 1
ATOM 641 O O . ILE A 1 81 ? -5.773 -2.438 7.906 1.00 95.81 81 ILE A O 1
ATOM 645 N N . GLU A 1 82 ? -5.466 -2.568 5.691 1.00 96.25 82 GLU A N 1
ATOM 646 C CA . GLU A 1 82 ? -6.868 -2.326 5.325 1.00 96.25 82 GLU A CA 1
ATOM 647 C C . GLU A 1 82 ? -7.780 -3.405 5.935 1.00 96.25 82 GLU A C 1
ATOM 649 O O . GLU A 1 82 ? -8.764 -3.082 6.603 1.00 96.25 82 GLU A O 1
ATOM 654 N N . GLU A 1 83 ? -7.396 -4.680 5.805 1.00 95.62 83 GLU A N 1
ATOM 655 C CA . GLU A 1 83 ? -8.144 -5.821 6.342 1.00 95.62 83 GLU A CA 1
ATOM 656 C C . GLU A 1 83 ? -8.278 -5.752 7.871 1.00 95.62 83 GLU A C 1
ATOM 658 O O . GLU A 1 83 ? -9.382 -5.862 8.411 1.00 95.62 83 GLU A O 1
ATOM 663 N N . ILE A 1 84 ? -7.182 -5.511 8.605 1.00 93.75 84 ILE A N 1
ATOM 664 C CA . ILE A 1 84 ? -7.257 -5.440 10.072 1.00 93.75 84 ILE A CA 1
ATOM 665 C C . ILE A 1 84 ? -8.036 -4.209 10.555 1.00 93.75 84 ILE A C 1
ATOM 667 O O . ILE A 1 84 ? -8.674 -4.280 11.607 1.00 93.75 84 ILE A O 1
ATOM 671 N N . ILE A 1 85 ? -8.026 -3.101 9.804 1.00 93.19 85 ILE A N 1
ATOM 672 C CA . ILE A 1 85 ? -8.867 -1.931 10.092 1.00 93.19 85 ILE A CA 1
ATOM 673 C C . ILE A 1 85 ? -10.341 -2.295 9.923 1.00 93.19 85 ILE A C 1
ATOM 675 O O . ILE A 1 85 ? -11.118 -1.997 10.835 1.00 93.19 85 ILE A O 1
ATOM 679 N N . GLN A 1 86 ? -10.724 -2.990 8.845 1.00 95.38 86 GLN A N 1
ATOM 680 C CA . GLN A 1 86 ? -12.098 -3.476 8.686 1.00 95.38 86 GLN A CA 1
ATOM 681 C C . GLN A 1 86 ? -12.484 -4.385 9.854 1.00 95.38 86 GLN A C 1
ATOM 683 O O . GLN A 1 86 ? -13.504 -4.159 10.497 1.00 95.38 86 GLN A O 1
ATOM 688 N N . ILE A 1 87 ? -11.658 -5.379 10.187 1.00 92.62 87 ILE A N 1
ATOM 689 C CA . ILE A 1 87 ? -11.950 -6.331 11.271 1.00 92.62 87 ILE A CA 1
ATOM 690 C C . ILE A 1 87 ? -12.125 -5.614 12.619 1.00 92.62 87 ILE A C 1
ATOM 692 O O . ILE A 1 87 ? -12.965 -6.001 13.430 1.00 92.62 87 ILE A O 1
ATOM 696 N N . LYS A 1 88 ? -11.321 -4.580 12.887 1.00 92.75 88 LYS A N 1
ATOM 697 C CA . LYS A 1 88 ? -11.334 -3.851 14.164 1.00 92.75 88 LYS A CA 1
ATOM 698 C C . LYS A 1 88 ? -12.435 -2.805 14.263 1.00 92.75 88 LYS A C 1
ATOM 700 O O . LYS A 1 88 ? -12.928 -2.568 15.362 1.00 92.75 88 LYS A O 1
ATOM 705 N N . THR A 1 89 ? -12.752 -2.136 13.160 1.00 93.12 89 THR A N 1
ATOM 706 C CA . THR A 1 89 ? -13.569 -0.912 13.169 1.00 93.12 89 THR A CA 1
ATOM 707 C C . THR A 1 89 ? -14.875 -1.043 12.394 1.00 93.12 89 THR A C 1
ATOM 709 O O . THR A 1 89 ? -15.763 -0.216 12.581 1.00 93.12 89 THR A O 1
ATOM 712 N N . GLY A 1 90 ? -14.991 -2.053 11.531 1.00 94.44 90 GLY A N 1
ATOM 713 C CA . GLY A 1 90 ? -16.088 -2.218 10.580 1.00 94.44 90 GLY A CA 1
ATOM 714 C C . GLY A 1 90 ? -16.032 -1.277 9.372 1.00 94.44 90 GLY A C 1
ATOM 715 O O . GLY A 1 90 ? -16.990 -1.261 8.605 1.00 94.44 90 GLY A O 1
ATOM 716 N N . ASN A 1 91 ? -14.961 -0.487 9.207 1.00 93.06 91 ASN A N 1
ATOM 717 C CA . ASN A 1 91 ? -14.810 0.445 8.086 1.00 93.06 91 ASN A CA 1
ATOM 718 C C . ASN A 1 91 ? -13.672 0.034 7.149 1.00 93.06 91 ASN A C 1
ATOM 720 O O . ASN A 1 91 ? -12.508 0.002 7.557 1.00 93.06 91 ASN A O 1
ATOM 724 N N . LEU A 1 92 ? -14.007 -0.209 5.881 1.00 94.31 92 LEU A N 1
ATOM 725 C CA . LEU A 1 92 ? -13.042 -0.589 4.863 1.00 94.31 92 LEU A CA 1
ATOM 726 C C . LEU A 1 92 ? -12.552 0.692 4.201 1.00 94.31 92 LEU A C 1
ATOM 728 O O . LEU A 1 92 ? -13.324 1.423 3.582 1.00 94.31 92 LEU A O 1
ATOM 732 N N . ILE A 1 93 ? -11.267 0.984 4.368 1.00 94.19 93 ILE A N 1
ATOM 733 C CA . ILE A 1 93 ? -10.650 2.219 3.888 1.00 94.19 93 ILE A CA 1
ATOM 734 C C . ILE A 1 93 ? -9.520 1.836 2.948 1.00 94.19 93 ILE A C 1
ATOM 736 O O . ILE A 1 93 ? -8.606 1.135 3.362 1.00 94.19 93 ILE A O 1
ATOM 740 N N . SER A 1 94 ? -9.560 2.331 1.709 1.00 96.50 94 SER A N 1
ATOM 741 C CA . SER A 1 94 ? -8.444 2.170 0.775 1.00 96.50 94 SER A CA 1
ATOM 742 C C . SER A 1 94 ? -7.301 3.113 1.158 1.00 96.50 94 SER A C 1
ATOM 744 O O . SER A 1 94 ? -7.458 4.338 1.125 1.00 96.50 94 SER A O 1
ATOM 746 N N . LEU A 1 95 ? -6.150 2.555 1.515 1.00 96.44 95 LEU A N 1
ATOM 747 C CA . LEU A 1 95 ? -4.942 3.269 1.928 1.00 96.44 95 LEU A CA 1
ATOM 748 C C . LEU A 1 95 ? -3.932 3.370 0.781 1.00 96.44 95 LEU A C 1
ATOM 750 O O . LEU A 1 95 ? -3.992 2.607 -0.179 1.00 96.44 95 LEU A O 1
ATOM 754 N N . SER A 1 96 ? -3.007 4.323 0.909 1.00 96.19 96 SER A N 1
ATOM 755 C CA . SER A 1 96 ? -2.016 4.645 -0.118 1.00 96.19 96 SER A CA 1
ATOM 756 C C . SER A 1 96 ? -0.795 3.728 -0.080 1.00 96.19 96 SER A C 1
ATOM 758 O O . SER A 1 96 ? 0.030 3.790 0.842 1.00 96.19 96 SER A O 1
ATOM 760 N N . GLU A 1 97 ? -0.603 2.939 -1.135 1.00 96.94 97 GLU A N 1
ATOM 761 C CA . GLU A 1 97 ? 0.672 2.265 -1.388 1.00 96.94 97 GLU A CA 1
ATOM 762 C C . GLU A 1 97 ? 1.783 3.253 -1.755 1.00 96.94 97 GLU A C 1
ATOM 764 O O . GLU A 1 97 ? 2.941 3.044 -1.382 1.00 96.94 97 GLU A O 1
ATOM 769 N N . GLN A 1 98 ? 1.445 4.343 -2.449 1.00 96.50 98 GLN A N 1
ATOM 770 C CA . GLN A 1 98 ? 2.417 5.337 -2.909 1.00 96.50 98 GLN A CA 1
ATOM 771 C C . GLN A 1 98 ? 3.136 6.016 -1.747 1.00 96.50 98 GLN A C 1
ATOM 773 O O . GLN A 1 98 ? 4.351 6.199 -1.792 1.00 96.50 98 GLN A O 1
ATOM 778 N N . GLN A 1 99 ? 2.422 6.319 -0.660 1.00 96.19 99 GLN A N 1
ATOM 779 C CA . GLN A 1 99 ? 3.058 6.874 0.528 1.00 96.19 99 GLN A CA 1
ATOM 780 C C . GLN A 1 99 ? 4.129 5.927 1.082 1.00 96.19 99 GLN A C 1
ATOM 782 O O . GLN A 1 99 ? 5.189 6.384 1.510 1.00 96.19 99 GLN A O 1
ATOM 787 N N . LEU A 1 100 ? 3.898 4.610 1.067 1.00 96.06 100 LEU A N 1
ATOM 788 C CA . LEU A 1 100 ? 4.933 3.659 1.467 1.00 96.06 100 LEU A CA 1
ATOM 789 C C . LEU A 1 100 ? 6.115 3.696 0.499 1.00 96.06 100 LEU A C 1
A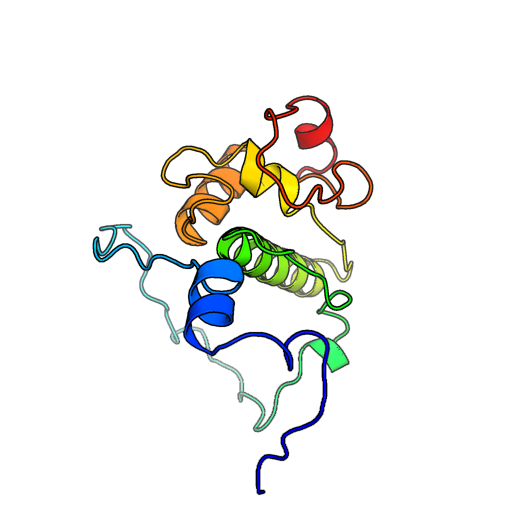TOM 791 O O . LEU A 1 100 ? 7.253 3.777 0.967 1.00 96.06 100 LEU A O 1
ATOM 795 N N . VAL A 1 101 ? 5.856 3.664 -0.811 1.00 95.56 101 VAL A N 1
ATOM 796 C CA . VAL A 1 101 ? 6.894 3.732 -1.856 1.00 95.56 101 VAL A CA 1
ATOM 797 C C . VAL A 1 101 ? 7.794 4.954 -1.657 1.00 95.56 101 VAL A C 1
ATOM 799 O O . VAL A 1 101 ? 9.017 4.809 -1.674 1.00 95.56 101 VAL A O 1
ATOM 802 N N . ASP A 1 102 ? 7.203 6.114 -1.375 1.00 95.88 102 ASP A N 1
ATOM 803 C CA . ASP A 1 102 ? 7.919 7.390 -1.326 1.00 95.88 102 ASP A CA 1
ATOM 804 C C . ASP A 1 102 ? 8.554 7.678 0.039 1.00 95.88 102 ASP A C 1
ATOM 806 O O . ASP A 1 102 ? 9.618 8.295 0.115 1.00 95.88 102 ASP A O 1
ATOM 810 N N . CYS A 1 103 ? 7.918 7.249 1.134 1.00 95.31 103 CYS A N 1
ATOM 811 C CA . CYS A 1 103 ? 8.287 7.670 2.487 1.00 95.31 103 CYS A CA 1
ATOM 812 C C . CYS A 1 103 ? 8.920 6.570 3.351 1.00 95.31 103 CYS A C 1
ATOM 814 O O . CYS A 1 103 ? 9.643 6.884 4.299 1.00 95.31 103 CYS A O 1
ATOM 816 N N . SER A 1 104 ? 8.697 5.283 3.062 1.00 93.81 104 SER A N 1
ATOM 817 C CA . SER A 1 104 ? 9.191 4.163 3.886 1.00 93.81 104 SER A CA 1
ATOM 818 C C . SER A 1 104 ? 10.656 3.807 3.582 1.00 93.81 104 SER A C 1
ATOM 820 O O . SER A 1 104 ? 11.026 2.644 3.451 1.00 93.81 104 SER A O 1
ATOM 822 N N . LEU A 1 105 ? 11.534 4.804 3.473 1.00 92.00 105 LEU A N 1
ATOM 823 C CA . LEU A 1 105 ? 12.904 4.628 2.968 1.00 92.00 105 LEU A CA 1
ATOM 824 C C . LEU A 1 105 ? 13.901 4.081 4.007 1.00 92.00 105 LEU A C 1
ATOM 826 O O . LEU A 1 105 ? 15.085 3.909 3.718 1.00 92.00 105 LEU A O 1
ATOM 830 N N . ASN A 1 106 ? 13.439 3.762 5.219 1.00 88.88 106 ASN A N 1
ATOM 831 C CA . ASN A 1 106 ? 14.249 3.084 6.228 1.00 88.88 106 ASN A CA 1
ATOM 832 C C . ASN A 1 106 ? 14.250 1.566 5.982 1.00 88.88 106 ASN A C 1
ATOM 834 O O . ASN A 1 106 ? 13.513 0.809 6.613 1.00 88.88 106 ASN A O 1
ATOM 838 N N . GLY A 1 107 ? 15.055 1.134 5.011 1.00 85.75 107 GLY A N 1
ATOM 839 C CA . GLY A 1 107 ? 15.218 -0.274 4.642 1.00 85.75 107 GLY A CA 1
ATOM 840 C C . GLY A 1 107 ? 14.355 -0.745 3.466 1.00 85.75 107 GLY A C 1
ATOM 841 O O . GLY A 1 107 ? 14.547 -1.873 3.016 1.00 85.75 107 GLY A O 1
ATOM 842 N N . ASN A 1 108 ? 13.453 0.091 2.938 1.00 90.94 108 ASN A N 1
ATOM 843 C CA . ASN A 1 108 ? 12.846 -0.113 1.616 1.00 90.94 108 ASN A CA 1
ATOM 844 C C . ASN A 1 108 ? 13.442 0.859 0.598 1.00 90.94 108 ASN A C 1
ATOM 846 O O . ASN A 1 108 ? 14.016 1.883 0.959 1.00 90.94 108 ASN A O 1
ATOM 850 N N . ILE A 1 109 ? 13.316 0.522 -0.684 1.00 91.75 109 ILE A N 1
ATOM 851 C CA . ILE A 1 109 ? 13.920 1.266 -1.794 1.00 91.75 109 ILE A CA 1
ATOM 852 C C . ILE A 1 109 ? 12.855 1.501 -2.875 1.00 91.75 109 ILE A C 1
ATOM 854 O O . ILE A 1 109 ? 13.061 1.170 -4.044 1.00 91.75 109 ILE A O 1
ATOM 858 N N . GLY A 1 110 ? 11.686 2.000 -2.462 1.00 90.81 110 GLY A N 1
ATOM 859 C CA . GLY A 1 110 ? 10.557 2.303 -3.343 1.00 90.81 110 GLY A CA 1
ATOM 860 C C . GLY A 1 110 ? 10.248 1.178 -4.339 1.00 90.81 110 GLY A C 1
ATOM 861 O O . GLY A 1 110 ? 10.057 0.010 -3.979 1.00 90.81 110 GLY A O 1
ATOM 862 N N . CYS A 1 111 ? 10.275 1.519 -5.620 1.00 90.31 111 CYS A N 1
ATOM 863 C CA . CYS A 1 111 ? 10.018 0.651 -6.762 1.00 90.31 111 CYS A CA 1
ATOM 864 C C . CYS A 1 111 ? 11.114 -0.389 -7.037 1.00 90.31 111 CYS A C 1
ATOM 866 O O . CYS A 1 111 ? 10.924 -1.266 -7.884 1.00 90.31 111 CYS A O 1
ATOM 868 N N . LYS A 1 112 ? 12.271 -0.311 -6.369 1.00 87.62 112 LYS A N 1
ATOM 869 C CA . LYS A 1 112 ? 13.354 -1.307 -6.482 1.00 87.62 112 LYS A CA 1
ATOM 870 C C . LYS A 1 112 ? 13.186 -2.476 -5.508 1.00 87.62 112 LYS A C 1
ATOM 872 O O . LYS A 1 112 ? 13.976 -3.420 -5.568 1.00 87.62 112 LYS A O 1
ATOM 877 N N . GLY A 1 113 ? 12.168 -2.421 -4.650 1.00 87.50 113 GLY A N 1
ATOM 878 C CA . GLY A 1 113 ? 11.818 -3.465 -3.697 1.00 87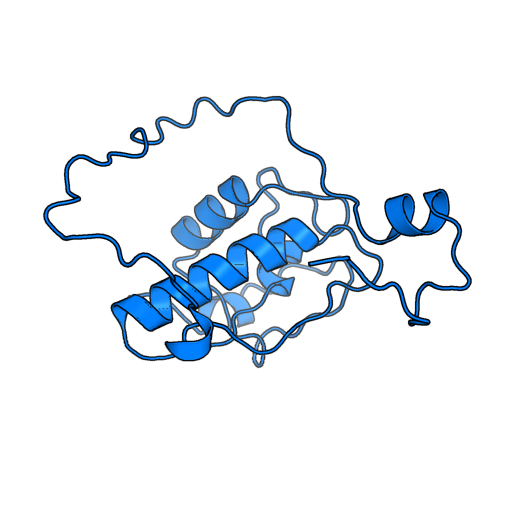.50 113 GLY A CA 1
ATOM 879 C C . GLY A 1 113 ? 11.849 -2.986 -2.248 1.00 87.50 113 GLY A C 1
ATOM 880 O O . GLY A 1 113 ? 12.361 -1.916 -1.918 1.00 87.50 113 GLY A O 1
ATOM 881 N N . GLY A 1 114 ? 11.304 -3.820 -1.371 1.00 88.25 114 GLY A N 1
ATOM 882 C CA . GLY A 1 114 ? 11.147 -3.525 0.044 1.00 88.25 114 GLY A CA 1
ATOM 883 C C . GLY A 1 114 ? 10.589 -4.721 0.804 1.00 88.25 114 GLY A C 1
ATOM 884 O O . GLY A 1 114 ? 10.423 -5.805 0.251 1.00 88.25 114 GLY A O 1
ATOM 885 N N . SER A 1 115 ? 10.312 -4.511 2.083 1.00 90.06 115 SER A N 1
ATOM 886 C CA . SER A 1 115 ? 9.819 -5.482 3.047 1.00 90.06 115 SER A CA 1
ATOM 887 C C . SER A 1 115 ? 8.589 -4.928 3.753 1.00 90.06 115 SER A C 1
ATOM 889 O O . SER A 1 115 ? 8.598 -3.804 4.263 1.00 90.06 115 SER A O 1
ATOM 891 N N . MET A 1 116 ? 7.557 -5.763 3.863 1.00 92.12 116 MET A N 1
ATOM 892 C CA . MET A 1 116 ? 6.337 -5.450 4.603 1.00 92.12 116 MET A CA 1
ATOM 893 C C . MET A 1 116 ? 6.642 -5.122 6.071 1.00 92.12 116 MET A C 1
ATOM 895 O O . MET A 1 116 ? 6.022 -4.234 6.637 1.00 92.12 116 MET A O 1
ATOM 899 N N . TYR A 1 117 ? 7.661 -5.741 6.681 1.00 90.31 117 TYR A N 1
ATOM 900 C CA . TYR A 1 117 ? 8.050 -5.429 8.063 1.00 90.31 117 TYR A CA 1
ATOM 901 C C . TYR A 1 117 ? 8.548 -3.990 8.238 1.00 90.31 117 TYR A C 1
ATOM 903 O O . TYR A 1 117 ? 8.176 -3.326 9.205 1.00 90.31 117 TYR A O 1
ATOM 911 N N . ASN A 1 118 ? 9.352 -3.491 7.296 1.00 91.31 118 ASN A N 1
ATOM 912 C CA . ASN A 1 118 ? 9.802 -2.098 7.304 1.00 91.31 118 ASN A CA 1
ATOM 913 C C . ASN A 1 118 ? 8.629 -1.151 7.023 1.00 91.31 118 ASN A C 1
ATOM 915 O O . ASN A 1 118 ? 8.536 -0.090 7.638 1.00 91.31 118 ASN A O 1
ATOM 919 N N . ALA A 1 119 ? 7.699 -1.564 6.154 1.00 94.25 119 ALA A N 1
ATOM 920 C CA . ALA A 1 119 ? 6.459 -0.835 5.920 1.00 94.25 119 ALA A CA 1
ATOM 921 C C . ALA A 1 119 ? 5.643 -0.703 7.215 1.00 94.25 119 ALA A C 1
ATOM 923 O O . ALA A 1 119 ? 5.313 0.407 7.614 1.00 94.25 119 ALA A O 1
ATOM 924 N N . TYR A 1 120 ? 5.404 -1.799 7.940 1.00 93.88 120 TYR A N 1
ATOM 925 C CA . TYR A 1 120 ? 4.696 -1.773 9.223 1.00 93.88 120 TYR A CA 1
ATOM 926 C C . TYR A 1 120 ? 5.419 -0.925 10.276 1.00 93.88 120 TYR A C 1
ATOM 928 O O . TYR A 1 120 ? 4.773 -0.191 11.026 1.00 93.88 120 TYR A O 1
ATOM 936 N N . ALA A 1 121 ? 6.754 -0.981 10.325 1.00 91.38 121 ALA A N 1
ATOM 937 C CA . ALA A 1 121 ? 7.545 -0.126 11.207 1.00 91.38 121 ALA A CA 1
ATOM 938 C C . ALA A 1 121 ? 7.355 1.363 10.875 1.00 91.38 121 ALA A C 1
ATOM 940 O O . ALA A 1 121 ? 7.134 2.166 11.785 1.00 91.38 121 ALA A O 1
ATOM 941 N N . TYR A 1 122 ? 7.366 1.717 9.585 1.00 93.25 122 TYR A N 1
ATOM 942 C CA . TYR A 1 122 ? 7.055 3.066 9.119 1.00 93.25 122 TYR A CA 1
ATOM 943 C C . TYR A 1 122 ? 5.625 3.474 9.485 1.00 93.25 122 TYR A C 1
ATOM 945 O O . TYR A 1 122 ? 5.455 4.526 10.086 1.00 93.25 122 TYR A O 1
ATOM 953 N N . ILE A 1 123 ? 4.611 2.645 9.217 1.00 93.69 123 ILE A N 1
ATOM 954 C CA . ILE A 1 123 ? 3.202 2.947 9.533 1.00 93.69 123 ILE A CA 1
ATOM 955 C C . ILE A 1 123 ? 3.039 3.236 11.026 1.00 93.69 123 ILE A C 1
ATOM 957 O O . ILE A 1 123 ? 2.397 4.214 11.406 1.00 93.69 123 ILE A O 1
ATOM 961 N N . LYS A 1 124 ? 3.677 2.433 11.884 1.00 91.06 124 LYS A N 1
ATOM 962 C CA . LYS A 1 124 ? 3.678 2.653 13.334 1.00 91.06 124 LYS A CA 1
ATOM 963 C C . LYS A 1 124 ? 4.335 3.983 13.714 1.00 91.06 124 LYS A C 1
ATOM 965 O O . LYS A 1 124 ? 3.807 4.695 14.563 1.00 91.06 124 LYS A O 1
ATOM 970 N N . GLN A 1 125 ? 5.474 4.319 13.109 1.00 90.69 125 GLN A N 1
ATOM 971 C CA . GLN A 1 125 ? 6.180 5.578 13.366 1.00 90.69 125 GLN A CA 1
ATOM 972 C C . GLN A 1 125 ? 5.395 6.796 12.853 1.00 90.69 125 GLN 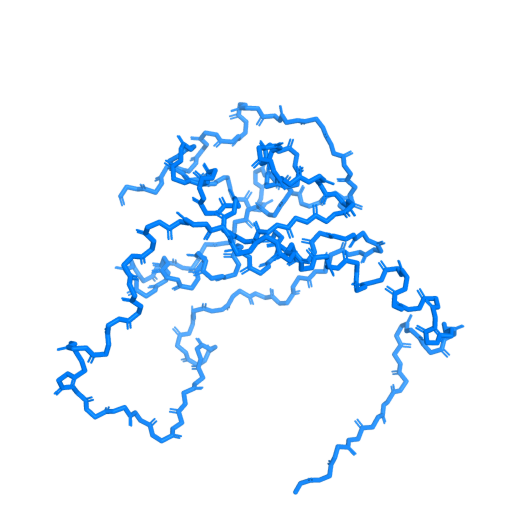A C 1
ATOM 974 O O . GLN A 1 125 ? 5.325 7.814 13.539 1.00 90.69 125 GLN A O 1
ATOM 979 N N . ASN A 1 126 ? 4.785 6.667 11.676 1.00 91.19 126 ASN A N 1
ATOM 980 C CA . ASN A 1 126 ? 3.973 7.686 11.018 1.00 91.19 126 ASN A CA 1
ATOM 981 C C . ASN A 1 126 ? 2.568 7.818 11.635 1.00 91.19 126 ASN A C 1
ATOM 983 O O . ASN A 1 126 ? 1.875 8.797 11.381 1.00 91.19 126 ASN A O 1
ATOM 987 N N . LYS A 1 127 ? 2.168 6.860 12.485 1.00 89.94 127 LYS A N 1
ATOM 988 C CA . LYS A 1 127 ? 0.845 6.755 13.126 1.00 89.94 127 LYS A CA 1
ATOM 989 C C . LYS A 1 127 ? -0.312 6.535 12.144 1.00 89.94 127 LYS A C 1
ATOM 991 O O . LYS A 1 127 ? -1.442 6.916 12.433 1.00 89.94 127 LYS A O 1
ATOM 996 N N . GLY A 1 128 ? -0.045 5.905 11.005 1.00 90.75 128 GLY A N 1
ATOM 997 C CA . GLY A 1 128 ? -1.044 5.634 9.973 1.00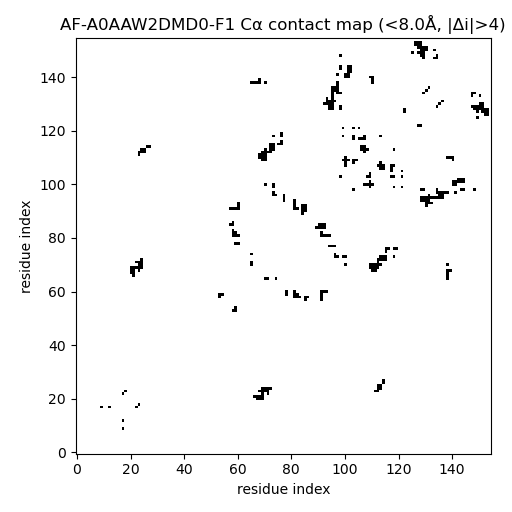 90.75 128 GLY A CA 1
ATOM 998 C C . GLY A 1 128 ? -0.535 5.891 8.562 1.00 90.75 128 GLY A C 1
ATOM 999 O O . GLY A 1 128 ? 0.662 6.101 8.346 1.00 90.75 128 GLY A O 1
ATOM 1000 N N . LEU A 1 129 ? -1.472 5.856 7.620 1.00 93.81 129 LEU A N 1
ATOM 1001 C CA . LEU A 1 129 ? -1.279 6.150 6.204 1.00 93.81 129 LEU A CA 1
ATOM 1002 C C . LEU A 1 129 ? -2.406 7.059 5.720 1.00 93.81 129 LEU A C 1
ATOM 1004 O O . LEU A 1 129 ? -3.520 7.007 6.234 1.00 93.81 129 LEU A O 1
ATOM 1008 N N . ALA A 1 130 ? -2.106 7.853 4.702 1.00 94.44 130 ALA A N 1
ATOM 1009 C CA . ALA A 1 130 ? -3.078 8.539 3.878 1.00 94.44 130 ALA A CA 1
ATOM 1010 C C . ALA A 1 130 ? -3.961 7.534 3.125 1.00 94.44 130 ALA A C 1
ATOM 1012 O O . ALA A 1 130 ? -3.587 6.377 2.904 1.00 94.44 130 ALA A O 1
ATOM 1013 N N . THR A 1 131 ? -5.134 8.000 2.706 1.00 94.44 131 THR A N 1
ATOM 1014 C CA . THR A 1 131 ? -6.012 7.234 1.820 1.00 94.44 131 THR A CA 1
ATOM 1015 C C . THR A 1 131 ? -5.472 7.237 0.397 1.00 94.44 131 THR A C 1
ATOM 1017 O O . THR A 1 131 ? -4.766 8.164 -0.005 1.00 94.44 131 THR A O 1
ATOM 1020 N N . GLU A 1 132 ? -5.866 6.241 -0.391 1.00 94.69 132 GLU A N 1
ATOM 1021 C CA . GLU A 1 132 ? -5.549 6.196 -1.824 1.00 94.69 132 GLU A CA 1
ATOM 1022 C C . GLU A 1 132 ? -6.071 7.445 -2.559 1.00 94.69 132 GLU A C 1
ATOM 1024 O O . GLU A 1 132 ? -5.409 7.974 -3.441 1.00 94.69 132 GLU A O 1
ATOM 1029 N N . GLU A 1 133 ? -7.213 7.998 -2.142 1.00 93.00 133 GLU A N 1
ATOM 1030 C CA . GLU A 1 133 ? -7.761 9.236 -2.715 1.00 93.00 133 GLU A CA 1
ATOM 1031 C C . GLU A 1 133 ? -6.855 10.459 -2.481 1.00 93.00 133 GLU A C 1
ATOM 1033 O O . GLU A 1 133 ? -6.681 11.302 -3.362 1.00 93.00 133 GLU A O 1
ATOM 1038 N N . THR A 1 134 ? -6.266 10.570 -1.289 1.00 91.94 134 THR A N 1
ATOM 1039 C CA . THR A 1 134 ? -5.458 11.740 -0.905 1.00 91.94 134 THR A CA 1
ATOM 1040 C C . THR A 1 134 ? -4.003 11.616 -1.345 1.00 91.94 134 THR A C 1
ATOM 1042 O O . THR A 1 134 ? -3.340 12.634 -1.567 1.00 91.94 134 THR A O 1
ATOM 1045 N N . TYR A 1 135 ? -3.514 10.388 -1.528 1.00 94.31 135 TYR A N 1
ATOM 1046 C CA . TYR A 1 135 ? -2.176 10.091 -2.030 1.00 94.31 135 TYR A CA 1
ATOM 1047 C C . TYR A 1 135 ? -2.223 8.945 -3.062 1.00 94.31 135 TYR A C 1
ATOM 1049 O O . TYR A 1 135 ? -1.832 7.821 -2.745 1.00 94.31 135 TYR A O 1
ATOM 1057 N N . PRO A 1 136 ? -2.667 9.224 -4.301 1.00 94.06 136 PRO A N 1
ATOM 1058 C CA . PRO A 1 136 ? -2.881 8.190 -5.313 1.00 94.06 136 PRO A CA 1
ATOM 1059 C C . PRO A 1 136 ? -1.595 7.510 -5.774 1.00 94.06 136 PRO A C 1
ATOM 1061 O O . PRO A 1 136 ? -0.541 8.149 -5.864 1.00 94.06 136 PRO A O 1
ATOM 1064 N N . ASN A 1 137 ? -1.712 6.238 -6.146 1.00 92.38 137 ASN A N 1
ATOM 1065 C CA . ASN A 1 137 ? -0.662 5.472 -6.799 1.00 92.38 137 ASN A CA 1
ATOM 1066 C C . ASN A 1 137 ? -0.205 6.122 -8.112 1.00 92.38 137 ASN A C 1
ATOM 1068 O O . ASN A 1 137 ? -1.001 6.435 -8.997 1.00 92.38 137 ASN A O 1
ATOM 1072 N N . GLN A 1 138 ? 1.108 6.295 -8.239 1.00 93.12 138 GLN A N 1
ATOM 1073 C CA . GLN A 1 138 ? 1.770 6.856 -9.417 1.00 93.12 138 GLN A CA 1
ATOM 1074 C C . GLN A 1 138 ? 2.566 5.802 -10.191 1.00 93.12 138 GLN A C 1
ATOM 1076 O O . GLN A 1 138 ? 3.103 6.104 -11.255 1.00 93.12 138 GLN A O 1
ATOM 1081 N N . GLU A 1 139 ? 2.666 4.576 -9.667 1.00 90.44 139 GLU A N 1
ATOM 1082 C CA . GLU A 1 139 ? 3.429 3.472 -10.262 1.00 90.44 139 GLU A CA 1
ATOM 1083 C C . GLU A 1 139 ? 4.909 3.815 -10.530 1.00 90.44 139 GLU A C 1
ATOM 1085 O O . GLU A 1 139 ? 5.548 3.234 -11.413 1.00 90.44 139 GLU A O 1
ATOM 1090 N N . ILE A 1 140 ? 5.479 4.771 -9.792 1.00 92.38 140 ILE A N 1
ATOM 1091 C CA . ILE A 1 140 ? 6.877 5.212 -9.883 1.00 92.38 140 ILE A CA 1
ATOM 1092 C C . ILE A 1 140 ? 7.383 5.676 -8.512 1.00 92.38 140 ILE A C 1
ATOM 1094 O O . ILE A 1 140 ? 6.599 5.882 -7.592 1.00 92.38 140 ILE A O 1
ATOM 1098 N N . ASP A 1 141 ? 8.701 5.850 -8.386 1.00 91.19 141 ASP A N 1
ATOM 1099 C CA . ASP A 1 141 ? 9.287 6.522 -7.225 1.00 91.19 141 ASP A CA 1
ATOM 1100 C C . ASP A 1 141 ? 8.946 8.018 -7.274 1.00 91.19 141 ASP A C 1
ATOM 1102 O O . ASP A 1 141 ? 9.258 8.696 -8.259 1.00 91.19 141 ASP A O 1
ATOM 1106 N N . GLY A 1 142 ? 8.331 8.522 -6.212 1.00 91.69 142 GLY A N 1
ATOM 1107 C CA . GLY A 1 142 ? 8.027 9.927 -5.991 1.00 91.69 142 GLY A CA 1
ATOM 1108 C C . GLY A 1 142 ? 8.880 10.543 -4.882 1.00 91.69 142 GLY A C 1
ATOM 1109 O O . GLY A 1 142 ? 9.794 9.935 -4.321 1.00 91.69 142 GLY A O 1
ATOM 1110 N N . THR A 1 143 ? 8.591 11.806 -4.570 1.00 93.31 143 THR A N 1
ATOM 1111 C CA . THR A 1 143 ? 9.148 12.477 -3.388 1.00 93.31 143 THR A CA 1
ATOM 1112 C C . THR A 1 143 ? 8.137 12.389 -2.257 1.00 93.31 143 THR A C 1
ATOM 1114 O O . THR A 1 143 ? 6.980 12.744 -2.458 1.00 93.31 143 THR A O 1
ATOM 1117 N N . CYS A 1 144 ? 8.576 11.981 -1.064 1.00 93.38 144 CYS A N 1
ATOM 1118 C CA . CYS A 1 144 ? 7.695 11.882 0.097 1.00 93.38 144 CYS A CA 1
ATOM 1119 C C . CYS A 1 144 ? 6.998 13.219 0.423 1.00 93.38 144 CYS A C 1
ATOM 1121 O O . CYS A 1 144 ? 7.621 14.144 0.949 1.00 93.38 144 CYS A O 1
ATOM 1123 N N . ASP A 1 145 ? 5.691 13.293 0.162 1.00 88.69 145 ASP A N 1
ATOM 1124 C CA . ASP A 1 145 ? 4.821 14.392 0.583 1.00 88.69 145 ASP A CA 1
ATOM 1125 C C . ASP A 1 145 ? 4.297 14.170 2.013 1.00 88.69 145 ASP A C 1
ATOM 1127 O O . ASP A 1 145 ? 3.330 13.441 2.262 1.00 88.69 145 ASP A O 1
ATOM 1131 N N . GLN A 1 146 ? 4.945 14.823 2.980 1.00 76.69 146 GLN A N 1
ATOM 1132 C CA . GLN A 1 146 ? 4.570 14.730 4.393 1.00 76.69 146 GLN A CA 1
ATOM 1133 C C . GLN A 1 146 ? 3.236 15.416 4.723 1.00 76.69 146 GLN A C 1
ATOM 1135 O O . GLN A 1 146 ? 2.622 15.073 5.731 1.00 76.69 146 GLN A O 1
ATOM 1140 N N . GLN A 1 147 ? 2.775 16.372 3.909 1.00 74.25 147 GLN A N 1
ATOM 1141 C CA . GLN A 1 147 ? 1.532 17.099 4.188 1.00 74.25 147 GLN A CA 1
ATOM 1142 C C . GLN A 1 147 ? 0.315 16.219 3.905 1.00 74.25 147 GLN A C 1
ATOM 1144 O O . GLN A 1 147 ? -0.625 16.190 4.698 1.00 74.25 147 GLN A O 1
ATOM 1149 N N . LYS A 1 148 ? 0.366 15.438 2.822 1.00 74.00 148 LYS A N 1
ATOM 1150 C CA . LYS A 1 148 ? -0.671 14.450 2.490 1.00 74.00 148 LYS A CA 1
ATOM 1151 C C . LYS A 1 148 ? -0.651 13.244 3.431 1.00 74.00 148 LYS A C 1
ATOM 1153 O O . LYS A 1 148 ? -1.703 12.723 3.787 1.00 74.00 148 LYS A O 1
ATOM 1158 N N . GLY A 1 149 ? 0.534 12.847 3.901 1.00 60.25 149 GLY A N 1
ATOM 1159 C CA . GLY A 1 149 ? 0.745 11.673 4.758 1.00 60.25 149 GLY A CA 1
ATOM 1160 C C . GLY A 1 149 ? 0.200 11.747 6.194 1.00 60.25 149 GLY A C 1
ATOM 1161 O O . GLY A 1 149 ? 0.284 10.751 6.914 1.00 60.25 149 GLY A O 1
ATOM 1162 N N . LEU A 1 150 ? -0.335 12.897 6.625 1.00 60.22 150 LEU A N 1
ATOM 1163 C CA . LEU A 1 150 ? -0.859 13.140 7.981 1.00 60.22 150 LEU A CA 1
ATOM 1164 C C . LEU A 1 150 ? -2.392 13.039 8.089 1.00 60.22 150 LEU A C 1
ATOM 1166 O O . LEU A 1 150 ? -2.929 13.169 9.190 1.00 60.22 150 LEU A O 1
ATOM 1170 N N . LEU A 1 151 ? -3.097 12.841 6.970 1.00 56.22 151 LEU A N 1
ATOM 1171 C CA . LEU A 1 151 ? -4.552 13.024 6.892 1.00 56.22 151 LEU A CA 1
ATOM 1172 C C . LEU A 1 151 ? -5.373 11.903 7.550 1.00 56.22 151 LEU A C 1
ATOM 1174 O O . LEU A 1 151 ? -6.515 12.146 7.931 1.00 56.22 151 LEU A O 1
ATOM 1178 N N . PHE A 1 152 ? -4.796 10.718 7.764 1.00 58.03 152 PHE A N 1
ATOM 1179 C CA . PHE A 1 152 ? -5.440 9.624 8.494 1.00 58.03 152 PHE A CA 1
ATOM 1180 C C . PHE A 1 152 ? -4.490 9.056 9.552 1.00 58.03 152 PHE A C 1
ATOM 1182 O O . PHE A 1 152 ? -3.535 8.340 9.252 1.00 58.03 152 PHE A O 1
ATOM 1189 N N . GLN A 1 153 ? -4.757 9.388 10.817 1.00 55.78 153 GLN A N 1
ATOM 1190 C CA . GLN A 1 153 ? -4.102 8.729 11.944 1.00 55.78 153 GLN A CA 1
ATOM 1191 C C . GLN A 1 153 ? -4.958 7.550 12.395 1.00 55.78 153 GLN A C 1
ATOM 1193 O O . GLN A 1 153 ? -6.126 7.731 12.742 1.00 55.78 153 GLN A O 1
ATOM 1198 N N . LEU A 1 154 ? -4.368 6.356 12.405 1.00 52.91 154 LEU A N 1
ATOM 1199 C CA . LEU A 1 154 ? -4.982 5.167 12.989 1.00 52.91 154 LEU A CA 1
ATOM 1200 C C . LEU A 1 154 ? -5.011 5.384 14.510 1.00 52.91 154 LEU A C 1
ATOM 1202 O O . LEU A 1 154 ? -3.968 5.299 15.161 1.00 52.91 154 LEU A O 1
ATOM 1206 N N . ARG A 1 155 ? -6.171 5.779 15.048 1.00 47.78 155 ARG A N 1
ATOM 1207 C CA . ARG A 1 155 ? -6.401 5.910 16.495 1.00 47.78 155 ARG A CA 1
ATOM 1208 C C . ARG A 1 155 ? -6.768 4.572 17.115 1.00 47.78 155 ARG A C 1
ATOM 1210 O O . ARG A 1 155 ? -7.546 3.833 16.477 1.00 47.78 155 ARG A O 1
#

Mean predicted aligned error: 7.54 Å

InterPro domains:
  IPR000169 Cysteine peptidase, cysteine active site [PS00139] (66-77)
  IPR000668 Peptidase C1A, papain C-terminal [PF00112] (48-148)
  IPR000668 Peptidase C1A, papain C-terminal [SM00645] (48-155)
  IPR013128 Peptidase C1A [PTHR12411] (6-144)
  IPR038765 Papain-like cysteine peptidase superfamily [SSF54001] (4-148)
  IPR039417 Papain-like cysteine endopeptidase [cd02248] (49-144)

Radius of gyration: 17.36 Å; Cα contacts (8 Å, |Δi|>4): 206; chains: 1; bounding box: 36×46×48 Å